Protein AF-A0A9P7K454-F1 (afdb_monomer)

Foldseek 3Di:
DDQQDPQFRDPDDQAEEDCAPVGDDPRYHHFHPDCVQQVKAPKQPQDDWDKDQDDQDPDPPDSVRRDRIDTDWADPPPDDDCPDPDHTGIWIDTCHHPVSNVVVVVDDPDDRDGDDDDDDPPDDQDVHFADDDDDDDDPDDDDIRTGD

Secondary structure (DSSP, 8-state):
---SBTTB--S--SSEEES-TT--BTTEEE--SSHHHHTEES--SS---EEE-PPPP-SSS-GGG--S-EEE----TT--STTSSS--S---EE--SHHHHHHHHTT-----------PPTT---TT-----------SSS-------

InterPro domains:
  IPR048958 Polysaccharide lyase 14 [PF21294] (69-135)

Structure (mmCIF, N/CA/C/O backbone):
data_AF-A0A9P7K454-F1
#
_entry.id   AF-A0A9P7K454-F1
#
loop_
_atom_site.group_PDB
_atom_site.id
_atom_site.type_symbol
_atom_site.label_atom_id
_atom_site.label_alt_id
_atom_site.label_comp_id
_atom_site.label_asym_id
_atom_site.label_entity_id
_atom_site.label_seq_id
_atom_site.pdbx_PDB_ins_code
_atom_site.Cartn_x
_atom_site.Cartn_y
_atom_site.Cartn_z
_atom_site.occupancy
_atom_site.B_iso_or_equiv
_atom_site.auth_seq_id
_atom_site.auth_comp_id
_atom_site.auth_asym_id
_atom_site.auth_atom_id
_atom_site.pdbx_PDB_model_num
ATOM 1 N N . MET A 1 1 ? -1.481 13.110 24.935 1.00 51.88 1 MET A N 1
ATOM 2 C CA . MET A 1 1 ? -1.368 11.657 24.688 1.00 51.88 1 MET A CA 1
ATOM 3 C C . MET A 1 1 ? -0.167 11.455 23.782 1.00 51.88 1 MET A C 1
ATOM 5 O O . MET A 1 1 ? 0.028 12.324 22.937 1.00 51.88 1 MET A O 1
ATOM 9 N N . PRO A 1 2 ? 0.667 10.427 23.996 1.00 53.72 2 PRO A N 1
ATOM 10 C CA . PRO A 1 2 ? 1.807 10.175 23.119 1.00 53.72 2 PRO A CA 1
ATOM 11 C C . PRO A 1 2 ? 1.334 9.933 21.680 1.00 53.72 2 PRO A C 1
ATOM 13 O O . PRO A 1 2 ? 0.241 9.412 21.459 1.00 53.72 2 PRO A O 1
ATOM 16 N N . GLU A 1 3 ? 2.144 10.368 20.718 1.00 57.34 3 GLU A N 1
ATOM 17 C CA . GLU A 1 3 ? 1.945 10.103 19.295 1.00 57.34 3 GLU A CA 1
ATOM 18 C C . GLU A 1 3 ? 1.937 8.585 19.056 1.00 57.34 3 GLU A C 1
ATOM 20 O O . GLU A 1 3 ? 2.830 7.881 19.528 1.00 57.34 3 GLU A O 1
ATOM 25 N N . ILE A 1 4 ? 0.916 8.077 18.358 1.00 65.50 4 ILE A N 1
ATOM 26 C CA . ILE A 1 4 ? 0.754 6.635 18.114 1.00 65.50 4 ILE A CA 1
ATOM 27 C C . ILE A 1 4 ? 1.854 6.144 17.157 1.00 65.50 4 ILE A C 1
ATOM 29 O O . ILE A 1 4 ? 2.426 5.073 17.354 1.00 65.50 4 ILE A O 1
ATOM 33 N N . SER A 1 5 ? 2.163 6.935 16.124 1.00 70.25 5 SER A N 1
ATOM 34 C CA . SER A 1 5 ? 3.277 6.736 15.193 1.00 70.25 5 SER A CA 1
ATOM 35 C C . SER A 1 5 ? 3.444 7.967 14.300 1.00 70.25 5 SER A C 1
ATOM 37 O O . SER A 1 5 ? 2.455 8.612 13.964 1.00 70.25 5 SER A O 1
ATOM 39 N N . HIS A 1 6 ? 4.662 8.192 13.802 1.00 74.75 6 HIS A N 1
ATOM 40 C CA . HIS A 1 6 ? 4.966 9.167 12.746 1.00 74.75 6 HIS A CA 1
ATOM 41 C C . HIS A 1 6 ? 4.144 8.967 11.459 1.00 74.75 6 HIS A C 1
ATOM 43 O O . HIS A 1 6 ? 4.022 9.884 10.653 1.00 74.75 6 HIS A O 1
ATOM 49 N N . LEU A 1 7 ? 3.579 7.772 11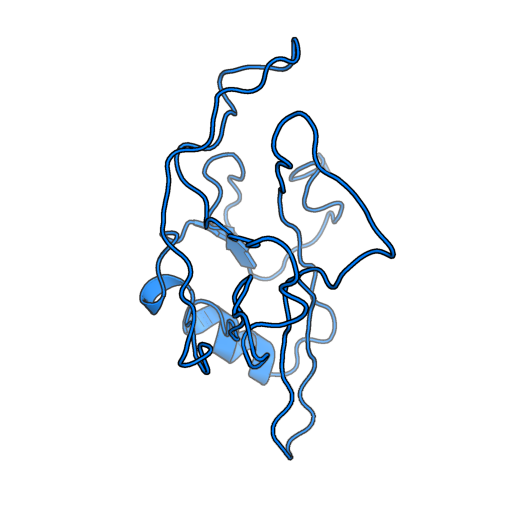.246 1.00 71.25 7 LEU A N 1
ATOM 50 C CA . LEU A 1 7 ? 2.704 7.480 10.105 1.00 71.25 7 LEU A CA 1
ATOM 51 C C . LEU A 1 7 ? 1.257 7.935 10.315 1.00 71.25 7 LEU A C 1
ATOM 53 O O . LEU A 1 7 ? 0.532 8.114 9.340 1.00 71.25 7 LEU A O 1
ATOM 57 N N . LEU A 1 8 ? 0.824 8.087 11.568 1.00 80.81 8 LEU A N 1
ATOM 58 C CA . LEU A 1 8 ? -0.550 8.413 11.937 1.00 80.81 8 LEU A CA 1
ATOM 59 C C . LEU A 1 8 ? -0.526 9.574 12.939 1.00 80.81 8 LEU A C 1
ATOM 61 O O . LEU A 1 8 ? -0.614 9.339 14.147 1.00 80.81 8 LEU A O 1
ATOM 65 N N . PRO A 1 9 ? -0.436 10.830 12.460 1.00 77.81 9 PRO A N 1
ATOM 66 C CA . PRO A 1 9 ? -0.345 12.017 13.309 1.00 77.81 9 PRO A CA 1
ATOM 67 C C . PRO A 1 9 ? -1.717 12.408 13.891 1.00 77.81 9 PRO A C 1
ATOM 69 O O . PRO A 1 9 ? -2.129 13.565 13.851 1.00 77.81 9 PRO A O 1
ATOM 72 N N . VAL A 1 10 ? -2.457 11.430 14.416 1.00 82.88 10 VAL A N 1
ATOM 73 C CA . VAL A 1 10 ? -3.750 11.612 15.077 1.00 82.88 10 VAL A CA 1
ATOM 74 C C . VAL A 1 10 ? -3.724 10.977 16.458 1.00 82.88 10 VAL A C 1
ATOM 76 O O . VAL A 1 10 ? -3.140 9.919 16.674 1.00 82.88 10 VAL A O 1
ATOM 79 N N . SER A 1 11 ? -4.368 11.638 17.414 1.00 79.38 11 SER A N 1
ATOM 80 C CA . SER A 1 11 ? -4.424 11.191 18.809 1.00 79.38 11 SER A CA 1
ATOM 81 C C . SER A 1 11 ? -5.661 10.350 19.127 1.00 79.38 11 SER A C 1
ATOM 83 O O . SER A 1 11 ? -5.740 9.768 20.206 1.00 79.38 11 SER A O 1
ATOM 85 N N . GLN A 1 12 ? -6.635 10.300 18.215 1.00 84.50 12 GLN A N 1
ATOM 86 C CA . GLN A 1 12 ? -7.898 9.593 18.395 1.00 84.50 12 GLN A CA 1
ATOM 87 C C . GLN A 1 12 ? -8.169 8.696 17.192 1.00 84.50 12 GLN A C 1
ATOM 89 O O . GLN A 1 12 ? -8.330 9.168 16.070 1.00 84.50 12 GLN A O 1
ATOM 94 N N . ILE A 1 13 ? -8.248 7.393 17.445 1.00 89.19 13 ILE A N 1
ATOM 95 C CA . ILE A 1 13 ? -8.603 6.372 16.461 1.00 89.19 13 ILE A CA 1
ATOM 96 C C . ILE A 1 13 ? -9.768 5.586 17.049 1.00 89.19 13 ILE A C 1
ATOM 98 O O . ILE A 1 13 ? -9.722 5.197 18.211 1.00 89.19 13 ILE A O 1
ATOM 102 N N . LYS A 1 14 ? -10.830 5.379 16.267 1.00 90.50 14 LYS A N 1
ATOM 103 C CA . LYS A 1 14 ? -11.976 4.552 16.687 1.00 90.50 14 LYS A CA 1
ATOM 104 C C . LYS A 1 14 ? -11.816 3.097 16.269 1.00 90.50 14 LYS A C 1
ATOM 106 O O . LYS A 1 14 ? -12.259 2.202 16.979 1.00 90.50 14 LYS A O 1
ATOM 111 N N . HIS A 1 15 ? -11.229 2.887 15.098 1.00 91.12 15 HIS A N 1
ATOM 112 C CA . HIS A 1 15 ? -10.936 1.584 14.526 1.00 91.12 15 HIS A CA 1
ATOM 113 C C . HIS A 1 15 ? -9.932 1.769 13.383 1.00 91.12 15 HIS A C 1
ATOM 115 O O . HIS A 1 15 ? -9.949 2.809 12.719 1.00 91.12 15 HIS A O 1
ATOM 121 N N . GLY A 1 16 ? -9.081 0.782 13.144 1.00 92.38 16 GLY A N 1
ATOM 122 C CA . GLY A 1 16 ? -8.111 0.800 12.058 1.00 92.38 16 GLY A CA 1
ATOM 123 C C . GLY A 1 16 ? -7.481 -0.569 11.858 1.00 92.38 16 GLY A C 1
ATOM 124 O O . GLY A 1 16 ? -7.681 -1.478 12.660 1.00 92.38 16 GLY A O 1
ATOM 125 N N . PHE A 1 17 ? -6.695 -0.696 10.799 1.00 94.44 17 PHE A N 1
ATOM 126 C CA . PHE A 1 17 ? -5.840 -1.852 10.570 1.00 94.44 17 PHE A CA 1
ATOM 127 C C . PHE A 1 17 ? -4.492 -1.389 10.011 1.00 94.44 17 PHE A C 1
ATOM 129 O O . PHE A 1 17 ? -4.364 -0.274 9.500 1.00 94.44 17 PHE A O 1
ATOM 136 N N . THR A 1 18 ? -3.477 -2.237 10.120 1.00 93.19 18 THR A N 1
ATOM 137 C CA . THR A 1 18 ? -2.121 -1.990 9.628 1.00 93.19 18 THR A CA 1
ATOM 138 C C . THR A 1 18 ? -1.493 -3.288 9.150 1.00 93.19 18 THR A C 1
ATOM 140 O O . THR A 1 18 ? -1.701 -4.327 9.760 1.00 93.19 18 THR A O 1
ATOM 143 N N . ALA A 1 19 ? -0.682 -3.225 8.097 1.00 92.38 19 ALA A N 1
ATOM 144 C CA . ALA A 1 19 ? 0.217 -4.320 7.722 1.00 92.38 19 ALA A CA 1
ATOM 145 C C . ALA A 1 19 ? 1.658 -4.103 8.220 1.00 92.38 19 ALA A C 1
ATOM 147 O O . ALA A 1 19 ? 2.563 -4.854 7.870 1.00 92.38 19 ALA A O 1
ATOM 148 N N . SER A 1 20 ? 1.887 -3.037 8.994 1.00 87.69 20 SER A N 1
ATOM 149 C CA . SER A 1 20 ? 3.183 -2.721 9.591 1.00 87.69 20 SER A CA 1
ATOM 150 C C . SER A 1 20 ? 3.290 -3.291 11.000 1.00 87.69 20 SER A C 1
ATOM 152 O O . SER A 1 20 ? 2.454 -2.995 11.858 1.00 87.69 20 SER A O 1
ATOM 154 N N . ASP A 1 21 ? 4.376 -4.015 11.253 1.00 84.50 21 ASP A N 1
ATOM 155 C CA . ASP A 1 21 ? 4.731 -4.539 12.576 1.00 84.50 21 ASP A CA 1
ATOM 156 C C . ASP A 1 21 ? 5.237 -3.451 13.541 1.00 84.50 21 ASP A C 1
ATOM 158 O O . ASP A 1 21 ? 5.263 -3.652 14.759 1.00 84.50 21 ASP A O 1
ATOM 162 N N . ASP A 1 22 ? 5.593 -2.276 13.010 1.00 80.81 22 ASP A N 1
ATOM 163 C CA . ASP A 1 22 ? 6.093 -1.136 13.788 1.00 80.81 22 ASP A CA 1
ATOM 164 C C . ASP A 1 22 ? 4.977 -0.395 14.544 1.00 80.81 22 ASP A C 1
ATOM 166 O O . ASP A 1 22 ? 5.256 0.436 15.411 1.00 80.81 22 ASP A O 1
ATOM 170 N N . LEU A 1 23 ? 3.709 -0.654 14.205 1.00 82.75 23 LEU A N 1
ATOM 171 C CA . LEU A 1 23 ? 2.548 0.035 14.759 1.00 82.75 23 LEU A CA 1
ATOM 172 C C . LEU A 1 23 ? 1.750 -0.909 15.662 1.00 82.75 23 LEU A C 1
ATOM 174 O O . LEU A 1 23 ? 1.068 -1.811 15.183 1.00 82.75 23 LEU A O 1
ATOM 178 N N . LYS A 1 24 ? 1.808 -0.667 16.975 1.00 85.25 24 LYS A N 1
ATOM 179 C CA . LYS A 1 24 ? 1.067 -1.434 17.985 1.00 85.25 24 LYS A CA 1
ATOM 180 C C . LYS A 1 24 ? 0.081 -0.525 18.706 1.00 85.25 24 LYS A C 1
ATOM 182 O O . LYS A 1 24 ? 0.495 0.429 19.359 1.00 85.25 24 LYS A O 1
ATOM 187 N N . HIS A 1 25 ? -1.209 -0.815 18.576 1.00 86.00 25 HIS A N 1
ATOM 188 C CA . HIS A 1 25 ? -2.275 -0.054 19.220 1.00 86.00 25 HIS A CA 1
ATOM 189 C C . HIS A 1 25 ? -3.535 -0.919 19.355 1.00 86.00 25 HIS A C 1
ATOM 191 O O . HIS A 1 25 ? -3.929 -1.558 18.387 1.00 86.00 25 HIS A O 1
ATOM 197 N N . ASP A 1 26 ? -4.209 -0.896 20.508 1.00 90.56 26 ASP A N 1
ATOM 198 C CA . ASP A 1 26 ? -5.333 -1.806 20.814 1.00 90.56 26 ASP A CA 1
ATOM 199 C C . ASP A 1 26 ? -6.530 -1.679 19.854 1.00 90.56 26 ASP A C 1
ATOM 201 O O . ASP A 1 26 ? -7.297 -2.618 19.667 1.00 90.56 26 ASP A O 1
ATOM 205 N N . LEU A 1 27 ? -6.699 -0.506 19.239 1.00 90.44 27 LEU A N 1
ATOM 206 C CA . LEU A 1 27 ? -7.766 -0.217 18.265 1.00 90.44 27 LEU A CA 1
ATOM 207 C C . LEU A 1 27 ? -7.331 -0.367 16.797 1.00 90.44 27 LEU A C 1
ATOM 209 O O . LEU A 1 27 ? -8.100 -0.006 15.904 1.00 90.44 27 LEU A O 1
ATOM 213 N N . ILE A 1 28 ? -6.100 -0.827 16.550 1.00 90.56 28 ILE A N 1
ATOM 214 C CA . ILE A 1 28 ? -5.554 -1.050 15.209 1.00 90.56 28 ILE A CA 1
ATOM 215 C C . ILE A 1 28 ? -5.197 -2.528 15.072 1.00 90.56 28 ILE A C 1
ATOM 217 O O . ILE A 1 28 ? -4.255 -3.011 15.695 1.00 90.56 28 ILE A O 1
ATOM 221 N N . GLU A 1 29 ? -5.932 -3.239 14.226 1.00 93.44 29 GLU A N 1
ATOM 222 C CA . GLU A 1 29 ? -5.656 -4.642 13.925 1.00 93.44 29 GLU A CA 1
ATOM 223 C C . GLU A 1 29 ? -4.387 -4.765 13.066 1.00 93.44 29 GLU A C 1
ATOM 225 O O . GLU A 1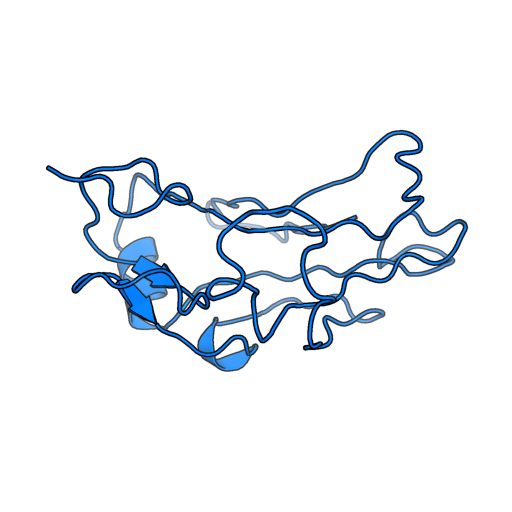 29 ? -4.279 -4.125 12.019 1.00 93.44 29 GLU A O 1
ATOM 230 N N . ASN A 1 30 ? -3.417 -5.586 13.476 1.00 92.69 30 ASN A N 1
ATOM 231 C CA . ASN A 1 30 ? -2.314 -5.959 12.589 1.00 92.69 30 ASN A CA 1
ATOM 232 C C . ASN A 1 30 ? -2.778 -7.101 11.674 1.00 92.69 30 ASN A C 1
ATOM 234 O O . ASN A 1 30 ? -3.211 -8.150 12.150 1.00 92.69 30 ASN A O 1
ATOM 238 N N . VAL A 1 31 ? -2.704 -6.877 10.365 1.00 94.94 31 VAL A N 1
ATOM 239 C CA . VAL A 1 31 ? -3.178 -7.794 9.329 1.00 94.94 31 VAL A CA 1
ATOM 240 C C . VAL A 1 31 ? -2.062 -8.114 8.348 1.00 94.94 31 VAL A C 1
ATOM 242 O O . VAL A 1 31 ? -1.241 -7.264 8.013 1.00 94.94 31 VAL A O 1
ATOM 245 N N . ALA A 1 32 ? -2.035 -9.347 7.846 1.00 95.25 32 ALA A N 1
ATOM 246 C CA . ALA A 1 32 ? -1.011 -9.766 6.895 1.00 95.25 32 ALA A CA 1
ATOM 247 C C . ALA A 1 32 ? -1.057 -8.923 5.605 1.00 95.25 32 ALA A C 1
ATOM 249 O O . ALA A 1 32 ? -2.138 -8.625 5.093 1.00 95.25 32 ALA A O 1
ATOM 250 N N . LEU A 1 33 ? 0.109 -8.615 5.023 1.00 94.12 33 LEU A N 1
ATOM 251 C CA . LEU A 1 33 ? 0.227 -7.926 3.730 1.00 94.12 33 LEU A CA 1
ATOM 252 C C . LEU A 1 33 ? -0.168 -8.863 2.571 1.00 94.12 33 LEU A C 1
ATOM 254 O O . LEU A 1 33 ? 0.676 -9.328 1.815 1.00 94.12 33 LEU A O 1
ATOM 258 N N . THR A 1 34 ? -1.455 -9.196 2.459 1.00 95.06 34 THR A N 1
ATOM 259 C CA . THR A 1 34 ? -2.009 -10.111 1.447 1.00 95.06 34 THR A CA 1
ATOM 260 C C . THR A 1 34 ? -3.362 -9.618 0.952 1.00 95.06 34 THR A C 1
ATOM 262 O O . THR A 1 34 ? -4.098 -8.969 1.695 1.00 95.06 34 THR A O 1
ATOM 265 N N . ASP A 1 35 ? -3.723 -9.987 -0.277 1.00 94.94 35 ASP A N 1
ATOM 266 C CA . ASP A 1 35 ? -4.966 -9.554 -0.924 1.00 94.94 35 ASP A CA 1
ATOM 267 C C . ASP A 1 35 ? -6.202 -9.882 -0.093 1.00 94.94 35 ASP A C 1
ATOM 269 O O . ASP A 1 35 ? -7.066 -9.034 0.108 1.00 94.94 35 ASP A O 1
ATOM 273 N N . ASN A 1 36 ? -6.265 -11.102 0.439 1.00 95.62 36 ASN A N 1
ATOM 274 C CA . ASN A 1 36 ? -7.409 -11.550 1.219 1.00 95.62 36 ASN A CA 1
ATOM 275 C C . ASN A 1 36 ? -7.530 -10.803 2.556 1.00 95.62 36 ASN A C 1
ATOM 277 O O . ASN A 1 36 ? -8.617 -10.356 2.907 1.00 95.62 36 ASN A O 1
ATOM 281 N N . ALA A 1 37 ? -6.426 -10.641 3.294 1.00 95.38 37 ALA A N 1
ATOM 282 C CA . ALA A 1 37 ? -6.451 -9.976 4.599 1.00 95.38 37 ALA A CA 1
ATOM 283 C C . ALA A 1 37 ? -6.773 -8.477 4.487 1.00 95.38 37 ALA A C 1
ATOM 285 O O . ALA A 1 37 ? -7.433 -7.913 5.355 1.00 95.38 37 ALA A O 1
ATOM 286 N N . LEU A 1 38 ? -6.336 -7.842 3.398 1.00 94.31 38 LEU A N 1
ATOM 287 C CA . LEU A 1 38 ? -6.555 -6.420 3.152 1.00 94.31 38 LEU A CA 1
ATOM 288 C C . LEU A 1 38 ? -7.855 -6.135 2.389 1.00 94.31 38 LEU A C 1
ATOM 290 O O . LEU A 1 38 ? -8.226 -4.973 2.234 1.00 94.31 38 LEU A O 1
ATOM 294 N N . GLY A 1 39 ? -8.567 -7.162 1.922 1.00 94.38 39 GLY A N 1
ATOM 295 C CA . GLY A 1 39 ? -9.762 -6.981 1.102 1.00 94.38 39 GLY A CA 1
ATOM 296 C C . GLY A 1 39 ? -9.429 -6.272 -0.211 1.00 94.38 39 GLY A C 1
ATOM 297 O O . GLY A 1 39 ? -10.035 -5.256 -0.549 1.00 94.38 39 GLY A O 1
ATOM 298 N N . VAL A 1 40 ? -8.409 -6.762 -0.916 1.00 93.69 40 VAL A N 1
ATOM 299 C CA . VAL A 1 40 ? -7.994 -6.244 -2.221 1.00 93.69 40 VAL A CA 1
ATOM 300 C C . VAL A 1 40 ? -8.987 -6.681 -3.298 1.00 93.69 40 VAL A C 1
ATOM 302 O O . VAL A 1 40 ? -9.366 -7.848 -3.384 1.00 93.69 40 VAL A O 1
ATOM 305 N N . TYR A 1 41 ? -9.405 -5.745 -4.149 1.00 92.56 41 TYR A N 1
ATOM 306 C CA . TYR A 1 41 ? -10.296 -6.005 -5.281 1.00 92.56 41 TYR A CA 1
ATOM 307 C C . TYR A 1 41 ? -9.993 -5.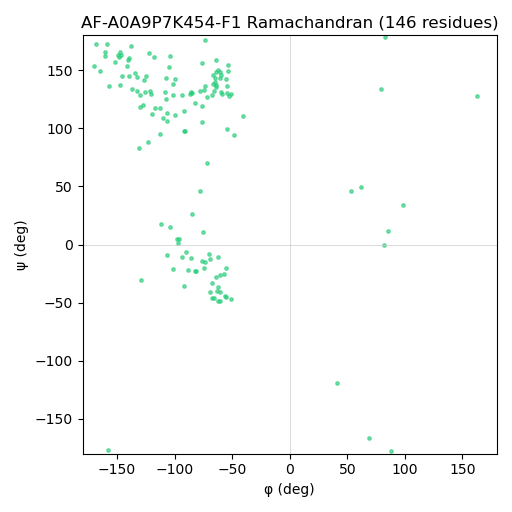079 -6.465 1.00 92.56 41 TYR A C 1
ATOM 309 O O . TYR A 1 41 ? -9.295 -4.077 -6.326 1.00 92.56 41 TYR A O 1
ATOM 317 N N . LYS A 1 42 ? -10.522 -5.409 -7.656 1.00 91.50 42 LYS A N 1
ATOM 318 C CA . LYS A 1 42 ? -10.287 -4.656 -8.911 1.00 91.50 42 LYS A CA 1
ATOM 319 C C . LYS A 1 42 ? -8.791 -4.456 -9.224 1.00 91.50 42 LYS A C 1
ATOM 321 O O . LYS A 1 42 ? -8.359 -3.360 -9.576 1.00 91.50 42 LYS A O 1
ATOM 326 N N . VAL A 1 43 ? -8.010 -5.528 -9.102 1.00 92.31 43 VAL A N 1
ATOM 327 C CA . VAL A 1 43 ? -6.597 -5.545 -9.509 1.00 92.31 43 VAL A CA 1
ATOM 328 C C . VAL A 1 43 ? -6.490 -5.353 -11.029 1.00 92.31 43 VAL A C 1
ATOM 330 O O . VAL A 1 43 ? -7.290 -5.909 -11.785 1.00 92.31 43 VAL A O 1
ATOM 333 N N . SER A 1 44 ? -5.515 -4.568 -11.493 1.00 89.50 44 SER A N 1
ATOM 334 C CA . SER A 1 44 ? -5.188 -4.448 -12.922 1.00 89.50 44 SER A CA 1
ATOM 335 C C . SER A 1 44 ? -4.906 -5.815 -13.543 1.00 89.50 44 SER A C 1
ATOM 337 O O . SER A 1 44 ? -4.162 -6.610 -12.992 1.00 89.50 44 SER A O 1
ATOM 339 N N . SER A 1 45 ? -5.432 -6.085 -14.737 1.00 90.69 45 SER A N 1
ATOM 340 C CA . SER A 1 45 ? -5.309 -7.415 -15.357 1.00 90.69 45 SER A CA 1
ATOM 341 C C . SER A 1 45 ? -3.920 -7.741 -15.921 1.00 90.69 45 SER A C 1
ATOM 343 O O . SER A 1 45 ? -3.621 -8.909 -16.156 1.00 90.69 45 SER A O 1
ATOM 345 N N . ARG A 1 46 ? -3.086 -6.727 -16.191 1.00 92.94 46 ARG A N 1
ATOM 346 C CA . ARG A 1 46 ? -1.783 -6.884 -16.872 1.00 92.94 46 ARG A CA 1
ATOM 347 C C . ARG A 1 46 ? -0.571 -6.745 -15.957 1.00 92.94 46 ARG A C 1
ATOM 349 O O . ARG A 1 46 ? 0.542 -6.999 -16.405 1.00 92.94 46 ARG A O 1
ATOM 356 N N . THR A 1 47 ? -0.775 -6.329 -14.714 1.00 91.75 47 THR A N 1
ATOM 357 C CA . THR A 1 47 ? 0.284 -6.180 -13.716 1.00 91.75 47 THR A CA 1
ATOM 358 C C . THR A 1 47 ? -0.222 -6.655 -12.363 1.00 91.75 47 THR A C 1
ATOM 360 O O . THR A 1 47 ? -1.427 -6.728 -12.138 1.00 91.75 47 THR A O 1
ATOM 363 N N . THR A 1 48 ? 0.697 -6.999 -11.472 1.00 89.69 48 THR A N 1
ATOM 364 C CA . THR A 1 48 ? 0.388 -7.480 -10.125 1.00 89.69 48 THR A CA 1
ATOM 365 C C . THR A 1 48 ? 1.342 -6.842 -9.120 1.00 89.69 48 THR A C 1
ATOM 367 O O . THR A 1 48 ? 2.311 -6.188 -9.508 1.00 89.69 48 THR A O 1
ATOM 370 N N . HIS A 1 49 ? 1.064 -7.027 -7.837 1.00 90.69 49 HIS A N 1
ATOM 371 C CA . HIS A 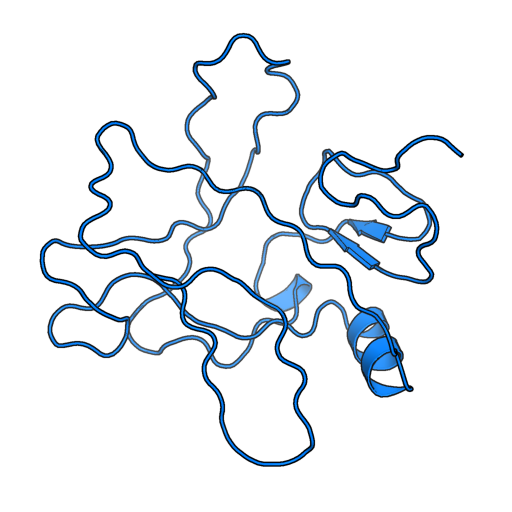1 49 ? 1.831 -6.502 -6.715 1.00 90.69 49 HIS A CA 1
ATOM 372 C C . HIS A 1 49 ? 2.494 -7.655 -5.959 1.00 90.69 49 HIS A C 1
ATOM 374 O O . HIS A 1 49 ? 1.909 -8.304 -5.092 1.00 90.69 49 HIS A O 1
ATOM 380 N N . HIS A 1 50 ? 3.746 -7.941 -6.304 1.00 92.75 50 HIS A N 1
ATOM 381 C CA . HIS A 1 50 ? 4.496 -9.009 -5.652 1.00 92.75 50 HIS A CA 1
ATOM 382 C C . HIS A 1 50 ? 4.911 -8.602 -4.240 1.00 92.75 50 HIS A C 1
ATOM 384 O O . HIS A 1 50 ? 5.399 -7.494 -4.024 1.00 92.75 50 HIS A O 1
ATOM 390 N N . ILE A 1 51 ? 4.753 -9.516 -3.280 1.00 94.25 51 ILE A N 1
ATOM 391 C CA . ILE A 1 51 ? 5.337 -9.349 -1.949 1.00 94.25 51 ILE A CA 1
ATOM 392 C C . ILE A 1 51 ? 6.829 -9.657 -2.053 1.00 94.25 51 ILE A C 1
ATOM 394 O O . ILE A 1 51 ? 7.219 -10.776 -2.388 1.00 94.25 51 ILE A O 1
ATOM 398 N N . VAL A 1 52 ? 7.657 -8.670 -1.737 1.00 93.50 52 VAL A N 1
ATOM 399 C CA . VAL A 1 52 ? 9.118 -8.766 -1.748 1.00 93.50 52 VAL A CA 1
ATOM 400 C C . VAL A 1 52 ? 9.685 -8.442 -0.374 1.00 93.50 52 VAL A C 1
ATOM 402 O O . VAL A 1 52 ? 9.004 -7.867 0.476 1.00 93.50 52 VAL A O 1
ATOM 405 N N . LYS A 1 53 ? 10.958 -8.786 -0.161 1.00 92.44 53 LYS A N 1
ATOM 406 C CA . LYS A 1 53 ? 11.738 -8.291 0.973 1.00 92.44 53 LYS A CA 1
ATOM 407 C C . LYS A 1 53 ? 12.469 -7.013 0.550 1.00 92.44 53 LYS A C 1
ATOM 409 O O . LYS A 1 53 ? 13.345 -7.108 -0.312 1.00 92.44 53 LYS A O 1
ATOM 414 N N . PRO A 1 54 ? 12.157 -5.848 1.139 1.00 88.88 54 PRO A N 1
ATOM 415 C CA . PRO A 1 54 ? 12.840 -4.605 0.808 1.00 88.88 54 PRO A CA 1
ATOM 416 C C . PRO A 1 54 ? 14.349 -4.673 1.091 1.00 88.88 54 PRO A C 1
ATOM 418 O O . PRO A 1 54 ? 14.775 -5.350 2.037 1.00 88.88 54 PRO A O 1
ATOM 421 N N . PRO A 1 55 ? 15.174 -3.954 0.312 1.00 85.56 55 PRO A N 1
ATOM 422 C CA . PRO A 1 55 ? 16.547 -3.654 0.688 1.00 85.56 55 PRO A CA 1
ATOM 423 C C . PRO A 1 55 ? 16.612 -3.005 2.072 1.00 85.56 55 PRO A C 1
ATOM 425 O O . PRO A 1 55 ? 15.706 -2.279 2.484 1.00 85.56 55 PRO A O 1
ATOM 428 N N . LYS A 1 56 ? 17.709 -3.254 2.790 1.00 81.69 56 LYS A N 1
ATOM 429 C CA . LYS A 1 56 ? 17.950 -2.599 4.079 1.00 81.69 56 LYS A CA 1
ATOM 430 C C . LYS A 1 56 ? 18.135 -1.105 3.871 1.00 81.69 56 LYS A C 1
ATOM 432 O O . LYS A 1 56 ? 18.783 -0.695 2.907 1.00 81.69 56 LYS A O 1
ATOM 437 N N . SER A 1 57 ? 17.628 -0.307 4.801 1.00 73.00 57 SER A N 1
ATOM 438 C CA . SER A 1 57 ? 17.877 1.128 4.771 1.00 73.00 57 SER 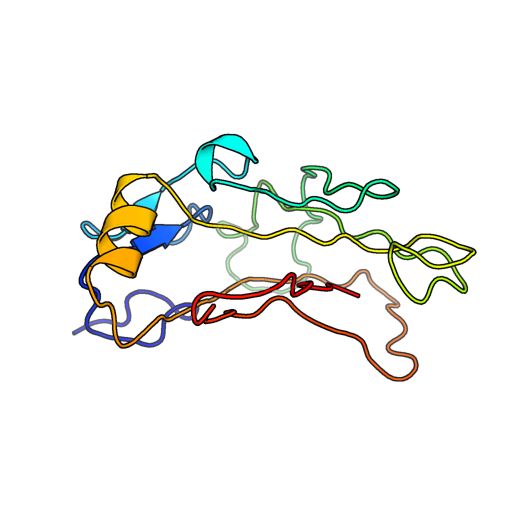A CA 1
ATOM 439 C C . SER A 1 57 ? 19.379 1.414 4.951 1.00 73.00 57 SER A C 1
ATOM 441 O O . SER A 1 57 ? 20.080 0.779 5.746 1.00 73.00 57 SER A O 1
ATOM 443 N N . HIS A 1 58 ? 19.900 2.351 4.155 1.00 68.50 58 HIS A N 1
ATOM 444 C CA . HIS A 1 58 ? 21.302 2.783 4.224 1.00 68.50 58 HIS A CA 1
ATOM 445 C C . HIS A 1 58 ? 21.531 3.891 5.270 1.00 68.50 58 HIS A C 1
ATOM 447 O O . HIS A 1 58 ? 22.676 4.179 5.613 1.00 68.50 58 HIS A O 1
ATOM 453 N N . GLU A 1 59 ? 20.452 4.479 5.791 1.00 64.31 59 GLU A N 1
ATOM 454 C CA . GLU A 1 59 ? 20.469 5.565 6.773 1.00 64.31 59 GLU A CA 1
ATOM 455 C C . GLU A 1 59 ? 20.810 5.069 8.196 1.00 64.31 59 GLU A C 1
ATOM 457 O O . GLU A 1 59 ? 20.577 3.904 8.528 1.00 64.31 59 GLU A O 1
ATOM 462 N N . PRO A 1 60 ? 21.329 5.940 9.084 1.00 52.41 60 PRO A N 1
ATOM 463 C CA . PRO A 1 60 ? 21.668 5.599 10.467 1.00 52.41 60 PRO A CA 1
ATOM 464 C C . PRO A 1 60 ? 20.442 5.476 11.390 1.00 52.41 60 PRO A C 1
ATOM 466 O O . PRO A 1 60 ? 20.603 5.401 12.609 1.00 52.41 60 PRO A O 1
ATOM 469 N N . PHE A 1 61 ? 19.222 5.469 10.841 1.00 57.56 61 PHE A N 1
ATOM 470 C CA . PHE A 1 61 ? 18.011 5.216 11.617 1.00 57.56 61 PHE A CA 1
ATOM 471 C C . PHE A 1 61 ? 18.007 3.795 12.192 1.0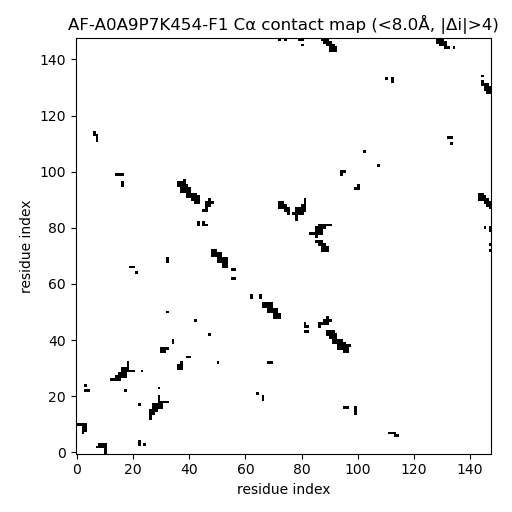0 57.56 61 PHE A C 1
ATOM 473 O O . PHE A 1 61 ? 18.721 2.904 11.734 1.00 57.56 61 PHE A O 1
ATOM 480 N N . ASP A 1 62 ? 17.2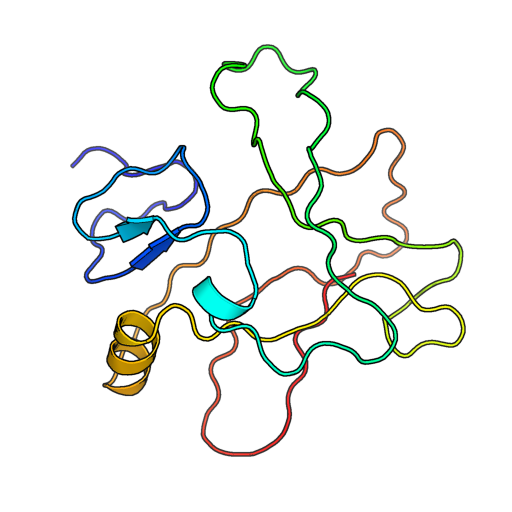07 3.606 13.239 1.00 61.16 62 ASP A N 1
ATOM 481 C CA . ASP A 1 62 ? 17.064 2.342 13.953 1.00 61.16 62 ASP A CA 1
ATOM 482 C C . ASP A 1 62 ? 16.702 1.187 12.999 1.00 61.16 62 ASP A C 1
ATOM 484 O O . ASP A 1 62 ? 15.544 0.995 12.622 1.00 61.16 62 ASP A O 1
ATOM 488 N N . LYS A 1 63 ? 17.722 0.405 12.620 1.00 59.50 63 LYS A N 1
ATOM 489 C CA . LYS A 1 63 ? 17.633 -0.725 11.681 1.00 59.50 63 LYS A CA 1
ATOM 490 C C . LYS A 1 63 ? 16.714 -1.845 12.167 1.00 59.50 63 LYS A C 1
ATOM 492 O O . LYS A 1 63 ? 16.417 -2.756 11.399 1.00 59.50 63 LYS A O 1
ATOM 497 N N . THR A 1 64 ? 16.268 -1.809 13.426 1.00 61.41 64 THR A N 1
ATOM 498 C CA . THR A 1 64 ? 15.269 -2.756 13.941 1.00 61.41 64 THR A CA 1
ATOM 499 C C . THR A 1 64 ? 13.872 -2.532 13.347 1.00 61.41 64 THR A C 1
ATOM 501 O O . THR A 1 64 ? 13.013 -3.388 13.525 1.00 61.41 64 THR A O 1
ATOM 504 N N . LYS A 1 65 ? 13.670 -1.436 12.594 1.00 70.50 65 LYS A N 1
ATOM 505 C CA . LYS A 1 65 ? 12.398 -1.034 11.959 1.00 70.50 65 LYS A CA 1
ATOM 506 C C . LYS A 1 65 ? 12.406 -1.115 10.427 1.00 70.50 65 LYS A C 1
ATOM 508 O O . LYS A 1 65 ? 11.601 -0.466 9.742 1.00 70.50 65 LYS A O 1
ATOM 513 N N . ASP A 1 66 ? 13.362 -1.850 9.859 1.00 80.19 66 ASP A N 1
ATOM 514 C CA . ASP A 1 66 ? 13.338 -2.149 8.428 1.00 80.19 66 ASP A CA 1
ATOM 515 C C . ASP A 1 66 ? 12.151 -3.085 8.131 1.00 80.19 66 ASP A C 1
ATOM 517 O O . ASP A 1 66 ? 12.015 -4.124 8.784 1.00 80.19 66 ASP A O 1
ATOM 521 N N . PRO A 1 67 ? 11.291 -2.754 7.150 1.00 84.12 67 PRO A N 1
ATOM 522 C CA . PRO A 1 67 ? 10.158 -3.596 6.806 1.00 84.12 67 PRO A CA 1
ATOM 523 C C . PRO A 1 67 ? 10.642 -4.949 6.282 1.00 84.12 67 PRO A C 1
ATOM 525 O O . PRO A 1 67 ? 11.546 -5.033 5.449 1.00 84.12 67 PRO A O 1
ATOM 528 N N . VAL A 1 68 ? 10.011 -6.024 6.750 1.00 89.50 68 VAL A N 1
ATOM 529 C CA . VAL A 1 68 ? 10.317 -7.392 6.303 1.00 89.50 68 VAL A CA 1
ATOM 530 C C . VAL A 1 68 ? 9.620 -7.754 4.994 1.00 89.50 68 VAL A C 1
ATOM 532 O O . VAL A 1 68 ? 10.091 -8.636 4.274 1.00 89.50 68 VAL A O 1
ATOM 535 N N . GLN A 1 69 ? 8.520 -7.066 4.682 1.00 92.12 69 GLN A N 1
ATOM 536 C CA . GLN A 1 69 ? 7.696 -7.271 3.497 1.00 92.12 69 GLN A CA 1
ATOM 537 C C . GLN A 1 69 ? 7.246 -5.925 2.920 1.00 92.12 69 GLN A C 1
ATOM 539 O O . GLN A 1 69 ? 6.974 -4.983 3.664 1.00 92.12 69 GLN A O 1
ATOM 544 N N . ALA A 1 70 ? 7.149 -5.847 1.596 1.00 94.00 70 ALA A N 1
ATOM 545 C CA . ALA A 1 70 ? 6.502 -4.752 0.880 1.00 94.00 70 ALA A CA 1
ATOM 546 C C . ALA A 1 70 ? 5.895 -5.257 -0.429 1.00 94.00 70 ALA A C 1
ATOM 548 O O . ALA A 1 70 ? 6.279 -6.316 -0.922 1.00 94.00 70 ALA A O 1
ATOM 549 N N . TRP A 1 71 ? 4.989 -4.476 -1.012 1.00 95.31 71 TRP A N 1
ATOM 550 C CA . TRP A 1 71 ? 4.592 -4.663 -2.402 1.00 95.31 71 TRP A CA 1
ATOM 551 C C . TRP A 1 71 ? 5.560 -3.950 -3.339 1.00 95.31 71 TRP A C 1
ATOM 553 O O . TRP A 1 71 ? 5.862 -2.773 -3.145 1.00 95.31 71 TRP A O 1
ATOM 563 N N . GLU A 1 72 ? 6.033 -4.664 -4.355 1.00 94.19 72 GLU A N 1
ATOM 564 C CA . GLU A 1 72 ? 6.890 -4.109 -5.398 1.00 94.19 72 GLU A CA 1
ATOM 565 C C . GLU A 1 72 ? 6.057 -3.495 -6.522 1.00 94.19 72 GLU A C 1
ATOM 567 O O . GLU A 1 72 ? 5.164 -4.136 -7.081 1.00 94.19 72 GLU A O 1
ATOM 572 N N . ALA A 1 73 ? 6.388 -2.255 -6.876 1.00 93.44 73 ALA A N 1
ATOM 573 C CA . ALA A 1 73 ? 5.888 -1.600 -8.070 1.00 93.44 73 ALA A CA 1
ATOM 574 C C . ALA A 1 73 ? 7.015 -1.533 -9.109 1.00 93.44 73 ALA A C 1
ATOM 576 O O . ALA A 1 73 ? 8.015 -0.850 -8.900 1.00 93.44 73 ALA A O 1
ATOM 577 N N . PHE A 1 74 ? 6.861 -2.264 -10.215 1.00 93.50 74 PHE A N 1
ATOM 578 C CA . PHE A 1 74 ? 7.872 -2.333 -11.270 1.00 93.50 74 PHE A CA 1
ATOM 579 C C . PHE A 1 74 ? 7.513 -1.443 -12.464 1.00 93.50 74 PHE A C 1
ATOM 581 O O . PHE A 1 74 ? 6.425 -1.564 -13.032 1.00 93.50 74 PHE A O 1
ATOM 588 N N . TYR A 1 75 ? 8.451 -0.592 -12.885 1.00 93.88 75 TYR A N 1
ATOM 589 C CA . TYR A 1 75 ? 8.246 0.414 -13.930 1.00 93.88 75 TYR A CA 1
ATOM 590 C C . TYR A 1 75 ? 9.251 0.245 -15.072 1.00 93.88 75 TYR A C 1
ATOM 592 O O . TYR A 1 75 ? 10.314 0.867 -15.070 1.00 93.88 75 TYR A O 1
ATOM 600 N N . PRO A 1 76 ? 8.949 -0.585 -16.087 1.00 94.75 76 PRO A N 1
ATOM 601 C CA . PRO A 1 76 ? 9.834 -0.723 -17.232 1.00 94.75 76 PRO A CA 1
ATOM 602 C C . PRO A 1 76 ? 9.934 0.598 -18.003 1.00 94.75 76 PRO A C 1
ATOM 604 O O . PRO A 1 76 ? 8.978 1.378 -18.079 1.00 94.75 76 PRO A O 1
ATOM 607 N N . LYS A 1 77 ? 11.097 0.838 -18.617 1.00 94.50 77 LYS A N 1
ATOM 608 C CA . LYS A 1 77 ? 11.370 2.055 -19.389 1.00 94.50 77 LYS A CA 1
ATOM 609 C C . LYS A 1 77 ? 10.285 2.298 -20.442 1.00 94.50 77 LYS A C 1
ATOM 611 O O . LYS A 1 77 ? 9.997 1.433 -21.265 1.00 94.50 77 LYS A O 1
ATOM 616 N N . GLY A 1 78 ? 9.719 3.504 -20.433 1.00 93.69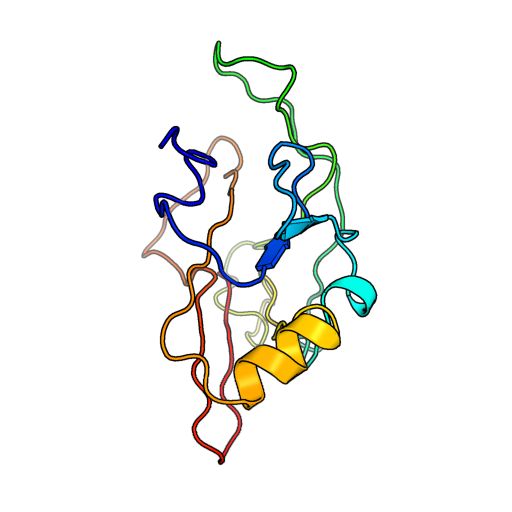 78 GLY A N 1
ATOM 617 C CA . GLY A 1 78 ? 8.650 3.902 -21.352 1.00 93.69 78 GLY A CA 1
ATOM 618 C C . GLY A 1 78 ? 7.245 3.457 -20.933 1.00 93.69 78 GLY A C 1
ATOM 619 O O . GLY A 1 78 ? 6.290 3.776 -21.640 1.00 93.69 78 GLY A O 1
ATOM 620 N N . SER A 1 79 ? 7.090 2.761 -19.801 1.00 94.81 79 SER A N 1
ATOM 621 C CA . SER A 1 79 ? 5.771 2.574 -19.195 1.00 94.81 79 SER A CA 1
ATOM 622 C C . SER A 1 79 ? 5.212 3.904 -18.691 1.00 94.81 79 SER A C 1
ATOM 624 O O . SER A 1 79 ? 5.943 4.802 -18.279 1.00 94.81 79 SER A O 1
ATOM 626 N N . ILE A 1 80 ? 3.891 4.043 -18.788 1.00 89.88 80 ILE A N 1
ATOM 627 C CA . ILE A 1 80 ? 3.156 5.238 -18.340 1.00 89.88 80 ILE A CA 1
ATOM 628 C C . ILE A 1 80 ? 1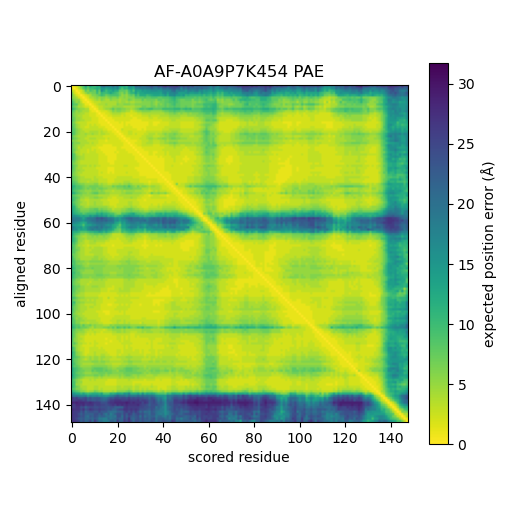.991 4.836 -17.435 1.00 89.88 80 ILE A C 1
ATOM 630 O O . ILE A 1 80 ? 1.596 5.612 -16.575 1.00 89.88 80 ILE A O 1
ATOM 634 N N . ASN A 1 81 ? 1.400 3.651 -17.646 1.00 88.06 81 ASN A N 1
ATOM 635 C CA . ASN A 1 81 ? 0.345 3.113 -16.793 1.00 88.06 81 ASN A CA 1
ATOM 636 C C . ASN A 1 81 ? 0.169 1.589 -16.948 1.00 88.06 81 ASN A C 1
ATOM 638 O O . ASN A 1 81 ? 0.569 1.049 -17.985 1.00 88.06 81 ASN A O 1
ATOM 642 N N . PRO A 1 82 ? -0.500 0.905 -15.993 1.00 89.88 82 PRO A N 1
ATOM 643 C CA . PRO A 1 82 ? -0.744 -0.541 -16.057 1.00 89.88 82 PRO A CA 1
ATOM 644 C C . PRO A 1 82 ? -1.497 -1.016 -17.311 1.00 89.88 82 PRO A C 1
ATOM 646 O O . PRO A 1 82 ? -1.360 -2.165 -17.725 1.00 89.88 82 PRO A O 1
ATOM 649 N N . SER A 1 83 ? -2.293 -0.140 -17.934 1.00 89.19 83 SER A N 1
ATOM 650 C CA . SER A 1 83 ? -3.069 -0.441 -19.148 1.00 89.19 83 SER A CA 1
ATOM 651 C C . SER A 1 83 ? -2.381 0.015 -20.444 1.00 89.19 83 SER A C 1
ATOM 653 O O . SER A 1 83 ? -2.937 -0.165 -21.526 1.00 89.19 83 SER A O 1
ATOM 655 N N . GLY A 1 84 ? -1.182 0.602 -20.362 1.00 89.94 84 GLY A N 1
ATOM 656 C CA . GLY A 1 84 ? -0.457 1.167 -21.497 1.00 89.94 84 GLY A CA 1
ATOM 657 C C . GLY A 1 84 ? 0.151 0.106 -22.416 1.00 89.94 84 GLY A C 1
ATOM 658 O O . GLY A 1 84 ? 0.104 -1.093 -22.140 1.00 89.94 84 GLY A O 1
ATOM 659 N N . ALA A 1 85 ? 0.766 0.544 -23.519 1.00 95.69 85 ALA A N 1
ATOM 660 C CA . ALA A 1 85 ? 1.448 -0.362 -24.450 1.00 95.69 85 ALA A CA 1
ATOM 661 C C . ALA A 1 85 ? 2.529 -1.202 -23.740 1.00 95.69 85 ALA A C 1
ATOM 663 O O . ALA A 1 85 ? 2.565 -2.422 -23.901 1.00 95.69 85 ALA A O 1
ATOM 664 N N . ILE A 1 86 ? 3.328 -0.550 -22.889 1.00 96.31 86 ILE A N 1
ATOM 665 C CA . ILE A 1 86 ? 4.272 -1.172 -21.957 1.00 96.31 86 ILE A CA 1
ATOM 666 C C . ILE A 1 86 ? 3.678 -1.039 -20.541 1.00 96.31 86 ILE A C 1
ATOM 668 O O . ILE A 1 86 ? 3.654 0.077 -20.013 1.00 96.31 86 ILE A O 1
ATOM 672 N N . PRO A 1 87 ? 3.159 -2.124 -19.935 1.00 94.81 87 PRO A N 1
ATOM 673 C CA . PRO A 1 87 ? 2.609 -2.088 -18.581 1.00 94.81 87 PRO A CA 1
ATOM 674 C C . PRO A 1 87 ? 3.686 -1.815 -17.536 1.00 94.81 87 PRO A C 1
ATOM 676 O O . PRO A 1 87 ? 4.765 -2.397 -17.598 1.00 94.81 87 PRO A O 1
ATOM 679 N N . GLY A 1 88 ? 3.366 -0.971 -16.561 1.00 94.56 88 GLY A N 1
ATOM 680 C CA . GLY A 1 88 ? 4.191 -0.698 -15.386 1.00 94.56 88 GLY A CA 1
ATOM 681 C C . GLY A 1 88 ? 3.317 -0.295 -14.203 1.00 94.56 88 GLY A C 1
ATOM 682 O O . GLY A 1 88 ? 2.181 0.147 -14.401 1.00 94.56 88 GLY A O 1
ATOM 683 N N . GLY A 1 89 ? 3.842 -0.470 -12.995 1.00 93.81 89 GLY A N 1
ATOM 684 C CA . GLY A 1 89 ? 3.127 -0.269 -11.738 1.00 93.81 89 GLY A CA 1
ATOM 685 C C . GLY A 1 89 ? 2.036 -1.302 -11.494 1.00 93.81 89 GLY A C 1
ATOM 686 O O . GLY A 1 89 ? 1.931 -2.318 -12.181 1.00 93.81 89 GLY A O 1
ATOM 687 N N . PHE A 1 90 ? 1.175 -1.018 -10.525 1.00 93.94 90 PHE A N 1
ATOM 688 C CA . PHE A 1 90 ? -0.025 -1.801 -10.250 1.00 93.94 90 PHE A CA 1
ATOM 689 C C . PHE A 1 90 ? -1.150 -0.899 -9.745 1.00 93.94 90 PHE A C 1
ATOM 691 O O . PHE A 1 90 ? -0.947 0.251 -9.356 1.00 93.94 90 PHE A O 1
ATOM 698 N N . SER A 1 91 ? -2.372 -1.414 -9.787 1.00 91.38 91 SER A N 1
ATOM 699 C CA . SER A 1 91 ? -3.549 -0.710 -9.285 1.00 91.38 91 SER A CA 1
ATOM 700 C C . SER A 1 91 ? -4.547 -1.701 -8.723 1.00 91.38 91 SER A C 1
ATOM 702 O O . SER A 1 91 ? -4.819 -2.711 -9.369 1.00 91.38 91 SER A O 1
ATOM 704 N N . PHE A 1 92 ? -5.128 -1.378 -7.575 1.00 92.50 92 PHE A N 1
ATOM 705 C CA . PHE A 1 92 ? -6.247 -2.098 -6.980 1.00 92.50 92 PHE A CA 1
ATOM 706 C C . PHE A 1 92 ? -6.977 -1.196 -5.986 1.00 92.50 92 PHE A C 1
ATOM 708 O O . PHE A 1 92 ? -6.512 -0.108 -5.650 1.00 92.50 92 PHE A O 1
ATOM 715 N N . TYR A 1 93 ? -8.109 -1.673 -5.490 1.00 91.88 93 TYR A N 1
ATOM 716 C CA . TYR A 1 93 ? -8.799 -1.118 -4.338 1.00 91.88 93 TYR A CA 1
ATOM 717 C C . TYR A 1 93 ? -8.613 -1.986 -3.115 1.00 91.88 93 TYR A C 1
ATOM 719 O O . TYR A 1 93 ? -8.446 -3.195 -3.228 1.00 91.88 93 TYR A O 1
ATOM 727 N N . LEU A 1 94 ? -8.687 -1.351 -1.953 1.00 91.88 94 LEU A N 1
ATOM 728 C CA . LEU A 1 94 ? -8.555 -1.987 -0.658 1.00 91.88 94 LEU A CA 1
ATOM 729 C C . LEU A 1 94 ? -9.771 -1.587 0.181 1.00 91.88 94 LEU A C 1
ATOM 731 O O . LEU A 1 94 ? -10.000 -0.397 0.399 1.00 91.88 94 LEU A O 1
ATOM 735 N N . SER A 1 95 ? -10.568 -2.562 0.622 1.00 91.62 95 SER A N 1
ATOM 736 C CA . SER A 1 95 ? -11.676 -2.319 1.561 1.00 91.62 95 SER A CA 1
ATOM 737 C C . SER A 1 95 ? -11.243 -2.400 3.022 1.00 91.62 95 SER A C 1
ATOM 739 O O . SER A 1 95 ? -11.922 -1.857 3.889 1.00 91.62 95 SER A O 1
ATOM 741 N N . GLY A 1 96 ? -10.131 -3.084 3.289 1.00 91.62 96 GLY A N 1
ATOM 742 C CA . GLY A 1 96 ? -9.701 -3.484 4.619 1.00 91.62 96 GLY A CA 1
ATOM 743 C C . GLY A 1 96 ? -10.392 -4.775 5.063 1.00 91.62 96 GLY A C 1
ATOM 744 O O . GLY A 1 96 ? -11.239 -5.313 4.333 1.00 91.62 96 GLY A O 1
ATOM 745 N N . PRO A 1 97 ? -10.054 -5.261 6.269 1.00 92.88 97 PRO A N 1
ATOM 746 C CA . PRO A 1 97 ? -10.754 -6.360 6.922 1.00 92.88 97 PRO A CA 1
ATOM 747 C C . PRO A 1 97 ? -12.256 -6.094 7.011 1.00 92.88 97 PRO A C 1
ATOM 749 O O . PRO A 1 97 ? -12.701 -4.944 7.059 1.00 92.88 97 PRO A O 1
ATOM 752 N N . LYS A 1 98 ? -13.046 -7.168 7.080 1.00 92.00 98 LYS A N 1
ATOM 753 C CA . LYS A 1 98 ? -14.513 -7.096 7.070 1.00 92.00 98 LYS A CA 1
ATOM 754 C C . LYS A 1 98 ? -15.070 -6.109 8.105 1.00 92.00 98 LYS A C 1
ATOM 756 O O . LYS A 1 98 ? -15.904 -5.282 7.751 1.00 92.00 98 LYS A O 1
ATOM 761 N N . GLU A 1 99 ? -14.583 -6.155 9.346 1.00 91.19 99 GLU A N 1
ATOM 762 C CA . GLU A 1 99 ? -15.055 -5.262 10.414 1.00 91.19 99 GLU A CA 1
ATOM 763 C C . GLU A 1 99 ? -14.763 -3.781 10.100 1.00 91.19 99 GLU A C 1
ATOM 765 O O . GLU A 1 99 ? -15.614 -2.911 10.311 1.00 91.19 99 GLU A O 1
ATOM 770 N N . PHE A 1 100 ? -13.587 -3.485 9.540 1.00 91.44 100 PHE A N 1
ATOM 771 C CA . PHE A 1 100 ? -13.233 -2.129 9.129 1.00 91.44 100 PHE A CA 1
ATOM 772 C C . PHE A 1 100 ? -14.121 -1.636 7.981 1.00 91.44 100 PHE A C 1
ATOM 774 O O . PHE A 1 100 ? -14.653 -0.526 8.051 1.00 91.44 100 PHE A O 1
ATOM 781 N N . ALA A 1 101 ? -14.334 -2.472 6.961 1.00 90.06 101 ALA A N 1
ATOM 782 C CA . ALA A 1 101 ? -15.190 -2.150 5.822 1.00 90.06 101 ALA A CA 1
ATOM 783 C C . ALA A 1 101 ? -16.644 -1.873 6.253 1.00 90.06 101 ALA A C 1
ATOM 785 O O . ALA A 1 101 ? -17.260 -0.915 5.782 1.00 90.06 101 ALA A O 1
ATOM 786 N N . GLU A 1 102 ? -17.175 -2.659 7.194 1.00 90.50 102 GLU A N 1
ATOM 787 C CA . GLU A 1 102 ? -18.502 -2.443 7.779 1.00 90.50 102 GLU A CA 1
ATOM 788 C C . GLU A 1 102 ? -18.572 -1.095 8.513 1.00 90.50 102 GLU A C 1
ATOM 790 O O . GLU A 1 102 ? -19.467 -0.290 8.247 1.00 90.50 102 GLU A O 1
ATOM 795 N N . LYS A 1 103 ? -17.600 -0.771 9.377 1.00 88.25 103 LYS A N 1
ATOM 796 C CA . LYS A 1 103 ? -17.583 0.523 10.089 1.00 88.25 103 LYS A CA 1
ATOM 797 C C . LYS A 1 103 ? -17.465 1.721 9.152 1.00 88.25 103 LYS A C 1
ATOM 799 O O . LYS A 1 103 ? -18.096 2.745 9.417 1.00 88.25 103 LYS A O 1
ATOM 804 N N . LEU A 1 104 ? -16.698 1.604 8.065 1.00 86.31 104 LEU A N 1
ATOM 805 C CA . LEU A 1 104 ? -16.649 2.639 7.032 1.00 86.31 104 LEU A CA 1
ATOM 806 C C . LEU A 1 104 ? -18.028 2.860 6.400 1.00 86.31 104 LEU A C 1
ATOM 808 O O . LEU A 1 104 ? -18.488 4.001 6.321 1.00 86.31 104 LEU A O 1
ATOM 812 N N . ALA A 1 105 ? -18.708 1.778 6.008 1.00 87.19 105 ALA A N 1
ATOM 813 C CA . ALA A 1 105 ? -20.033 1.833 5.391 1.00 87.19 105 ALA A CA 1
ATOM 814 C C . ALA A 1 105 ? -21.114 2.399 6.333 1.00 87.19 105 ALA A C 1
ATOM 816 O O . ALA A 1 105 ? -22.065 3.033 5.876 1.00 87.19 105 ALA A O 1
ATOM 817 N N . HIS A 1 106 ? -20.949 2.241 7.649 1.00 87.56 106 HIS A N 1
ATOM 818 C CA . HIS A 1 106 ? -21.868 2.751 8.672 1.00 87.56 106 HIS A CA 1
ATOM 819 C C . HIS A 1 106 ? -21.618 4.215 9.090 1.00 87.56 106 HIS A C 1
ATOM 821 O O . HIS A 1 106 ? -22.008 4.632 10.182 1.00 87.56 106 HIS A O 1
ATOM 827 N N . GLY A 1 107 ? -21.032 5.030 8.205 1.00 82.81 107 GLY A N 1
ATOM 828 C CA . GLY A 1 107 ? -21.014 6.490 8.347 1.00 82.81 107 GLY A CA 1
ATOM 829 C C . GLY A 1 107 ? -19.729 7.071 8.935 1.00 82.81 107 GLY A C 1
ATOM 830 O O . GLY A 1 107 ? -19.781 8.083 9.643 1.00 82.81 107 GLY A O 1
ATOM 831 N N . ALA A 1 108 ? -18.574 6.464 8.646 1.00 85.06 108 ALA A N 1
ATOM 832 C CA . ALA A 1 108 ? -17.290 7.100 8.924 1.00 85.06 108 ALA A CA 1
ATOM 833 C C . ALA A 1 108 ? -17.181 8.438 8.167 1.00 85.06 108 ALA A C 1
ATOM 835 O O . ALA A 1 108 ? -17.462 8.517 6.973 1.00 85.06 108 ALA A O 1
ATOM 836 N N . LYS A 1 109 ? -16.785 9.503 8.873 1.00 87.75 109 LYS A N 1
ATOM 837 C CA . LYS A 1 109 ? -16.651 10.861 8.309 1.00 87.75 109 LYS A CA 1
ATOM 838 C C . LYS A 1 109 ? -15.209 11.248 7.999 1.00 87.75 109 LYS A C 1
ATOM 840 O O . LYS A 1 109 ? -14.974 12.158 7.215 1.00 87.75 109 LYS A O 1
ATOM 845 N N . GLU A 1 110 ? -14.264 10.573 8.638 1.00 88.25 110 GLU A N 1
ATOM 846 C CA . GLU A 1 110 ? -12.841 10.873 8.580 1.00 88.25 110 GLU A CA 1
ATOM 847 C C . GLU A 1 110 ? -12.084 9.556 8.448 1.00 88.25 110 GLU A C 1
ATOM 849 O O . GLU A 1 110 ? -12.380 8.586 9.150 1.00 88.25 110 GLU A O 1
ATOM 854 N N . VAL A 1 111 ? -11.121 9.528 7.532 1.00 88.31 111 VAL A N 1
ATOM 855 C CA . VAL A 1 111 ? -10.222 8.396 7.314 1.00 88.31 111 VAL A CA 1
ATOM 856 C C . VAL A 1 111 ? -8.810 8.946 7.238 1.00 88.31 111 VAL A C 1
ATOM 858 O O . VAL A 1 111 ? -8.551 9.906 6.513 1.00 88.31 111 VAL A O 1
ATOM 861 N N . VAL A 1 112 ? -7.900 8.321 7.978 1.00 89.38 112 VAL A N 1
ATOM 862 C CA . VAL A 1 112 ? -6.464 8.586 7.893 1.00 89.38 112 VAL A CA 1
ATOM 863 C C . VAL A 1 112 ? -5.817 7.390 7.219 1.00 89.38 112 VAL A C 1
ATOM 865 O O . VAL A 1 112 ? -6.077 6.247 7.586 1.00 89.38 112 VAL A O 1
ATOM 868 N N . PHE A 1 113 ? -4.981 7.663 6.226 1.00 90.06 113 PHE A N 1
ATOM 869 C CA . PHE A 1 113 ? -4.241 6.655 5.487 1.00 90.06 113 PHE A CA 1
ATOM 870 C C . PHE A 1 113 ? -2.770 7.059 5.447 1.00 90.06 113 PHE A C 1
ATOM 872 O O . PHE A 1 113 ? -2.446 8.191 5.091 1.00 90.06 113 PHE A O 1
ATOM 879 N N . GLY A 1 114 ? -1.895 6.131 5.826 1.00 88.75 114 GLY A N 1
ATOM 880 C CA . GLY A 1 114 ? -0.450 6.314 5.833 1.00 88.75 114 GLY A CA 1
ATOM 881 C C . GLY A 1 114 ? 0.236 5.101 5.218 1.00 88.75 114 GLY A C 1
ATOM 882 O O . GLY A 1 114 ? -0.251 3.977 5.326 1.00 88.75 114 GLY A O 1
ATOM 883 N N . TYR A 1 115 ? 1.368 5.330 4.564 1.00 90.75 115 TYR A N 1
ATOM 884 C CA . TYR A 1 115 ? 2.191 4.285 3.968 1.00 90.75 115 TYR A CA 1
ATOM 885 C C . TYR A 1 115 ? 3.662 4.697 4.005 1.00 90.75 115 TYR A C 1
ATOM 887 O O . TYR A 1 115 ? 3.998 5.872 4.160 1.00 90.75 115 TYR A O 1
ATOM 895 N N . ARG A 1 116 ? 4.545 3.710 3.857 1.00 87.75 116 ARG A N 1
ATOM 896 C CA . ARG A 1 116 ? 5.976 3.914 3.614 1.00 87.75 116 ARG A CA 1
ATOM 897 C C . ARG A 1 116 ? 6.270 3.540 2.166 1.00 87.75 116 ARG A C 1
ATOM 899 O O . ARG A 1 116 ? 5.695 2.585 1.653 1.00 87.75 116 ARG A O 1
ATOM 906 N N . MET A 1 117 ? 7.170 4.276 1.525 1.00 90.00 117 MET A N 1
ATOM 907 C CA . MET A 1 117 ? 7.652 3.984 0.176 1.00 90.00 117 MET A CA 1
ATOM 908 C C . MET A 1 117 ? 9.175 4.065 0.163 1.00 90.00 117 MET A C 1
ATOM 910 O O . MET A 1 117 ? 9.762 4.908 0.841 1.00 90.00 117 MET A O 1
ATOM 914 N N . MET A 1 118 ? 9.801 3.190 -0.618 1.00 89.12 118 MET A N 1
ATOM 915 C CA . MET A 1 118 ? 11.224 3.235 -0.921 1.00 89.12 118 MET A CA 1
ATOM 916 C C . MET A 1 118 ? 11.374 3.344 -2.434 1.00 89.12 118 MET A C 1
ATOM 918 O O . MET A 1 118 ? 10.738 2.594 -3.170 1.00 89.12 118 MET A O 1
ATOM 922 N N . LEU A 1 119 ? 12.215 4.271 -2.877 1.00 90.75 119 LEU A N 1
ATOM 923 C CA . LEU A 1 119 ? 12.621 4.387 -4.271 1.00 90.75 119 LEU A CA 1
ATOM 924 C C . LEU A 1 119 ? 14.010 3.784 -4.410 1.00 90.75 119 LEU A C 1
ATOM 926 O O . LEU A 1 119 ? 14.862 3.986 -3.540 1.00 90.75 119 LEU A O 1
ATOM 930 N N . GLU A 1 120 ? 14.228 3.023 -5.475 1.00 89.38 120 GLU A N 1
ATOM 931 C CA . GLU A 1 120 ? 15.537 2.432 -5.723 1.00 89.38 120 GLU A CA 1
ATOM 932 C C . GLU A 1 120 ? 16.614 3.515 -5.929 1.00 89.38 120 GLU A C 1
ATOM 934 O O . GLU A 1 120 ? 16.321 4.617 -6.412 1.00 89.38 120 GLU A O 1
ATOM 939 N N . PRO A 1 121 ? 17.879 3.241 -5.563 1.00 87.50 121 PRO A N 1
ATOM 940 C CA . PRO A 1 121 ? 18.974 4.154 -5.854 1.00 87.50 121 PRO A CA 1
ATOM 941 C C . PRO A 1 121 ? 19.042 4.492 -7.347 1.00 87.50 121 PRO A C 1
ATOM 943 O O . PRO A 1 121 ? 19.058 3.604 -8.193 1.00 87.50 121 PRO A O 1
ATOM 946 N N . GLY A 1 122 ? 19.122 5.786 -7.663 1.00 90.06 122 GLY A N 1
ATOM 947 C CA . GLY A 1 122 ? 19.130 6.261 -9.049 1.00 90.06 122 GLY A CA 1
ATOM 948 C C . GLY A 1 122 ? 17.743 6.458 -9.667 1.00 90.06 122 GLY A C 1
ATOM 949 O O . GLY A 1 122 ? 17.666 6.678 -10.871 1.00 90.06 122 GLY A O 1
ATOM 950 N N . TRP A 1 123 ? 16.670 6.419 -8.868 1.00 91.56 123 TRP A N 1
ATOM 951 C CA . TRP A 1 123 ? 15.309 6.675 -9.339 1.00 91.56 123 TRP A CA 1
ATOM 952 C C . TRP A 1 123 ? 15.173 7.979 -10.144 1.00 91.56 123 TRP A C 1
ATOM 954 O O . TRP A 1 123 ? 15.552 9.063 -9.687 1.00 91.56 123 TRP A O 1
ATOM 964 N N . GLU A 1 124 ? 14.562 7.878 -11.325 1.00 92.81 124 GLU A N 1
ATOM 965 C CA . GLU A 1 124 ? 14.316 9.004 -12.224 1.00 92.81 124 GLU A CA 1
ATOM 966 C C . GLU A 1 124 ? 12.870 9.508 -12.094 1.00 92.81 124 GLU A C 1
ATOM 968 O O . GLU A 1 124 ? 11.919 8.870 -12.536 1.00 92.81 124 GLU A O 1
ATOM 973 N N . TRP A 1 125 ? 12.689 10.710 -11.545 1.00 88.56 125 TRP A N 1
ATOM 974 C CA . TRP A 1 125 ? 11.361 11.283 -11.279 1.00 88.56 125 TRP A CA 1
ATOM 975 C C . TRP A 1 125 ? 10.549 11.680 -12.520 1.00 88.56 125 TRP A C 1
ATOM 977 O O . TRP A 1 125 ? 9.358 11.968 -12.399 1.00 88.56 125 TRP A O 1
ATOM 987 N N . VAL A 1 126 ? 11.169 11.718 -13.702 1.00 90.25 126 VAL A N 1
ATOM 988 C CA . VAL A 1 126 ? 10.562 12.163 -14.969 1.00 90.25 126 VAL A CA 1
ATOM 989 C C . VAL A 1 126 ? 9.665 13.404 -14.784 1.00 90.25 126 VAL A C 1
ATOM 991 O O . VAL A 1 126 ? 10.145 14.454 -14.365 1.00 90.25 126 VAL A O 1
ATOM 994 N N . LYS A 1 127 ? 8.367 13.307 -15.093 1.00 90.75 127 LYS A N 1
ATOM 995 C CA . LYS A 1 127 ? 7.336 14.333 -14.866 1.00 90.75 127 LYS A CA 1
ATOM 996 C C . LYS A 1 127 ? 6.415 14.019 -13.673 1.00 90.75 127 LYS A C 1
ATOM 998 O O . LYS A 1 127 ? 5.355 14.627 -13.555 1.00 90.75 127 LYS A O 1
ATOM 1003 N N . GLY A 1 128 ? 6.798 13.077 -12.814 1.00 90.44 128 GLY A N 1
ATOM 1004 C CA . GLY A 1 128 ? 5.999 12.597 -11.689 1.00 90.44 128 GLY A CA 1
ATOM 1005 C C . GLY A 1 128 ? 5.044 11.450 -12.038 1.00 90.44 128 GLY A C 1
ATOM 1006 O O . GLY A 1 128 ? 5.009 10.960 -13.167 1.00 90.44 128 GLY A O 1
ATOM 1007 N N . GLY A 1 129 ? 4.265 11.037 -11.036 1.00 89.75 129 GLY A N 1
ATOM 1008 C CA . GLY A 1 129 ? 3.372 9.879 -11.079 1.00 89.75 129 GLY A CA 1
ATOM 1009 C C . GLY A 1 129 ? 2.244 9.973 -10.045 1.00 89.75 129 GLY A C 1
ATOM 1010 O O . GLY A 1 129 ? 2.100 10.983 -9.355 1.00 89.75 129 GLY A O 1
ATOM 1011 N N . LYS A 1 130 ? 1.413 8.930 -9.958 1.00 90.19 130 LYS A N 1
ATOM 1012 C CA . LYS A 1 130 ? 0.312 8.827 -8.993 1.00 90.19 130 LYS A CA 1
ATOM 1013 C C . LYS A 1 130 ? 0.742 7.961 -7.814 1.00 90.19 130 LYS A C 1
ATOM 1015 O O . LYS A 1 130 ? 1.408 6.954 -8.011 1.00 90.19 130 LYS A O 1
ATOM 1020 N N . LEU A 1 131 ? 0.308 8.331 -6.615 1.00 91.88 131 LEU A N 1
ATOM 1021 C CA . LEU A 1 131 ? 0.585 7.604 -5.377 1.00 91.88 131 LEU A CA 1
ATOM 1022 C C . LEU A 1 131 ? -0.716 7.090 -4.736 1.00 91.88 131 LEU A C 1
ATOM 1024 O O . LEU A 1 131 ? -1.793 7.603 -5.062 1.00 91.88 131 LEU A O 1
ATOM 1028 N N . PRO A 1 132 ? -0.639 6.099 -3.824 1.00 91.81 132 PRO A N 1
ATOM 1029 C CA . PRO A 1 132 ? -1.805 5.580 -3.118 1.00 91.81 132 PRO A CA 1
ATOM 1030 C C . PRO A 1 132 ? -2.580 6.682 -2.384 1.00 91.81 132 PRO A C 1
ATOM 1032 O O . PRO A 1 132 ? -1.991 7.590 -1.794 1.00 91.81 132 PRO A O 1
ATOM 1035 N N . GLY A 1 133 ? -3.909 6.578 -2.377 1.00 90.31 133 GLY A N 1
ATOM 1036 C CA . GLY A 1 133 ? -4.780 7.556 -1.737 1.00 90.31 133 GLY A CA 1
ATOM 1037 C C . GLY A 1 133 ? -6.172 7.007 -1.444 1.00 90.31 133 GLY A C 1
ATOM 1038 O O . GLY A 1 133 ? -6.573 5.962 -1.958 1.00 90.31 133 GLY A O 1
ATOM 1039 N N . VAL A 1 134 ? -6.908 7.730 -0.600 1.00 88.38 134 VAL A N 1
ATOM 1040 C CA . VAL A 1 134 ? -8.276 7.373 -0.206 1.00 88.38 134 VAL A CA 1
ATOM 1041 C C . VAL A 1 134 ? -9.249 7.742 -1.324 1.00 88.38 134 VAL A C 1
ATOM 1043 O O . VAL A 1 134 ? -9.236 8.865 -1.826 1.00 88.38 134 VAL A O 1
ATOM 1046 N N . CYS A 1 135 ? -10.128 6.808 -1.683 1.00 81.38 135 CYS A N 1
ATOM 1047 C CA . CYS A 1 135 ? -11.242 7.048 -2.593 1.00 81.38 135 CYS A CA 1
ATOM 1048 C C . CYS A 1 135 ? -12.561 6.937 -1.817 1.00 81.38 135 CYS A C 1
ATOM 1050 O O . CYS A 1 135 ? -12.882 5.874 -1.288 1.00 81.38 135 CYS A O 1
ATOM 1052 N N . ALA A 1 136 ? -13.323 8.030 -1.746 1.00 68.50 136 ALA A N 1
ATOM 1053 C CA . ALA A 1 136 ? -14.672 8.032 -1.190 1.00 68.50 136 ALA A CA 1
ATOM 1054 C C . ALA A 1 136 ? -15.673 7.776 -2.326 1.00 68.50 136 ALA A C 1
ATOM 1056 O O . ALA A 1 136 ? -16.016 8.684 -3.081 1.00 68.50 136 ALA A O 1
ATOM 1057 N N . LEU A 1 137 ? -16.116 6.528 -2.484 1.00 60.94 137 LEU A N 1
ATOM 1058 C CA . LEU A 1 137 ? -17.162 6.197 -3.450 1.00 60.94 137 LEU A CA 1
ATOM 1059 C C . LEU A 1 137 ? -18.527 6.628 -2.891 1.00 60.94 137 LEU A C 1
ATOM 1061 O O . LEU A 1 137 ? -19.092 5.962 -2.027 1.00 60.94 137 LEU A O 1
ATOM 1065 N N . LEU A 1 138 ? -19.080 7.724 -3.420 1.00 45.25 138 LEU A N 1
ATOM 1066 C CA . LEU A 1 138 ? -20.533 7.865 -3.523 1.00 45.25 138 LEU A CA 1
ATOM 1067 C C . LEU A 1 138 ? -20.994 6.792 -4.513 1.00 45.25 138 LEU A C 1
ATOM 1069 O O . LEU A 1 138 ? -20.384 6.612 -5.562 1.00 45.25 138 LEU A O 1
ATOM 1073 N N . THR A 1 139 ? -22.025 6.039 -4.161 1.00 43.69 139 THR A N 1
ATOM 1074 C CA . THR A 1 139 ? -22.616 4.979 -4.984 1.00 43.69 139 THR A CA 1
ATOM 1075 C C . THR A 1 139 ? -22.880 5.442 -6.425 1.00 43.69 139 THR A C 1
ATOM 1077 O O . THR A 1 139 ? -23.917 6.047 -6.669 1.00 43.69 139 THR A O 1
ATOM 1080 N N . LEU A 1 140 ? -21.947 5.188 -7.352 1.00 35.44 140 LEU A N 1
ATOM 1081 C CA . LEU A 1 140 ? -22.113 4.875 -8.782 1.00 35.44 140 LEU A CA 1
ATOM 1082 C C . LEU A 1 140 ? -20.793 5.090 -9.548 1.00 35.44 140 LEU A C 1
ATOM 1084 O O . LEU A 1 140 ? -20.229 6.177 -9.562 1.00 35.44 140 LEU A O 1
ATOM 1088 N N . LEU A 1 141 ? -20.420 4.032 -10.272 1.00 33.03 141 LEU A N 1
ATOM 1089 C CA . LEU A 1 141 ? -19.455 3.934 -11.371 1.00 33.03 141 LEU A CA 1
ATOM 1090 C C . LEU A 1 141 ? -17.953 3.871 -11.050 1.00 33.03 141 LEU A C 1
ATOM 1092 O O . LEU A 1 141 ? -17.377 4.597 -10.244 1.00 33.03 141 LEU A O 1
ATOM 1096 N N . ASP A 1 142 ? -17.347 2.911 -11.748 1.00 39.09 142 ASP A N 1
ATOM 1097 C CA . ASP A 1 142 ? -15.946 2.523 -11.765 1.00 39.09 142 ASP A CA 1
ATOM 1098 C C . ASP A 1 142 ? -14.987 3.708 -11.735 1.00 39.09 142 ASP A C 1
ATOM 1100 O O . ASP A 1 142 ? -14.820 4.437 -12.707 1.00 39.09 142 ASP A O 1
ATOM 1104 N N . SER A 1 143 ? -14.297 3.859 -10.614 1.00 35.22 143 SER A N 1
ATOM 1105 C CA . SER A 1 143 ? -13.096 4.682 -10.541 1.00 35.22 143 SER A CA 1
ATOM 1106 C C . SER A 1 143 ? -11.880 3.759 -10.507 1.00 35.22 143 SER A C 1
ATOM 1108 O O . SER A 1 143 ? -12.012 2.591 -10.134 1.00 35.22 143 SER A O 1
ATOM 1110 N N . PHE A 1 144 ? -10.678 4.260 -10.803 1.00 31.70 144 PHE A N 1
ATOM 1111 C CA . PHE A 1 144 ? -9.401 3.522 -10.754 1.00 31.70 144 PHE A CA 1
ATOM 1112 C C . PHE A 1 144 ? -8.419 4.188 -9.767 1.00 31.70 144 PHE A C 1
ATOM 1114 O O . PHE A 1 144 ? -8.156 5.384 -9.900 1.00 31.70 144 PHE A O 1
ATOM 1121 N N . LEU A 1 145 ? -7.825 3.429 -8.833 1.00 34.28 145 LEU A N 1
ATOM 1122 C CA . LEU A 1 145 ? -6.671 3.872 -8.036 1.00 34.28 145 LEU A CA 1
ATOM 1123 C C . LEU A 1 145 ? -5.384 3.466 -8.765 1.00 34.28 145 LEU A C 1
ATOM 1125 O O . LEU A 1 145 ? -4.963 2.321 -8.688 1.00 34.28 145 LEU A O 1
ATOM 1129 N N . CYS A 1 146 ? -4.773 4.387 -9.508 1.00 23.52 146 CYS A N 1
ATOM 1130 C CA . CYS A 1 146 ? -3.478 4.154 -10.157 1.00 23.52 146 CYS A CA 1
ATOM 1131 C C . CYS A 1 146 ? -2.322 4.470 -9.199 1.00 23.52 146 CYS A C 1
ATOM 1133 O O . CYS A 1 146 ? -2.287 5.575 -8.662 1.00 23.52 146 CYS A O 1
ATOM 1135 N N . ILE A 1 147 ? -1.355 3.558 -9.085 1.00 29.91 147 ILE A N 1
ATOM 1136 C CA . ILE A 1 147 ? -0.011 3.819 -8.554 1.00 29.91 147 ILE A CA 1
ATOM 1137 C C . ILE A 1 147 ? 0.945 3.794 -9.768 1.00 29.91 147 ILE A C 1
ATOM 1139 O O . ILE A 1 147 ? 0.883 2.853 -10.567 1.00 29.91 147 ILE A O 1
ATOM 1143 N N . PHE A 1 148 ? 1.722 4.870 -9.966 1.00 33.50 148 PHE A N 1
ATOM 1144 C CA . PHE A 1 148 ? 2.807 4.986 -10.961 1.00 33.50 148 PHE A CA 1
ATOM 1145 C C . PHE A 1 148 ? 4.169 5.120 -10.286 1.00 33.50 148 PHE A C 1
ATOM 1147 O O . PHE A 1 148 ? 4.208 5.184 -9.038 1.00 33.50 148 PHE A O 1
#

pLDDT: mean 82.94, std 16.78, range [23.52, 96.31]

Solvent-accessible surface area (backbone atoms only — not comparable to full-atom values): 9855 Å² total; per-residue (Å²): 129,78,77,70,39,96,67,44,94,53,90,79,77,88,66,52,70,38,68,51,88,89,59,84,48,98,53,37,48,75,41,64,89,43,54,78,52,34,33,52,44,79,61,44,92,75,36,64,70,50,81,40,67,57,79,77,76,90,62,94,61,72,73,90,71,57,61,75,63,42,72,48,69,56,70,52,91,84,36,80,34,42,86,42,100,44,52,14,19,36,31,47,45,70,56,38,41,70,70,56,37,52,51,49,73,73,67,59,89,77,85,88,86,66,86,87,85,84,78,63,92,85,68,78,65,86,93,67,74,41,66,89,76,90,78,86,82,69,98,73,80,94,78,83,54,56,33,89

Sequence (148 aa):
MPEISHLLPVSQIKHGFTASDDLKHDLIENVALTDNALGVYKVSSRTTHHIVKPPKSHEPFDKTKDPVQAWEAFYPKGSINPSGAIPGGFSFYLSGPKEFAEKLAHGAKEVVFGYRMMLEPGWEWVKGGKLPGVCALLTLLDSFLCIF

Mean predicted aligned error: 6.89 Å

Radius of gyration: 16.65 Å; Cα contacts (8 Å, |Δi|>4): 199; chains: 1; bounding box: 44×26×49 Å

Organism: NCBI:txid117069